Protein AF-T0Z9N0-F1 (afdb_monomer_lite)

pLDDT: mean 73.83, std 16.49, range [43.91, 92.5]

Structure (mmCIF, N/CA/C/O backbone):
data_AF-T0Z9N0-F1
#
_entry.id   AF-T0Z9N0-F1
#
loop_
_atom_site.group_PDB
_atom_site.id
_atom_site.type_symbol
_atom_site.label_atom_id
_atom_site.label_alt_id
_atom_site.label_comp_id
_atom_site.label_asym_id
_atom_site.label_entity_id
_atom_site.label_seq_id
_atom_site.pdbx_PDB_ins_code
_atom_site.Cartn_x
_atom_site.Cartn_y
_atom_site.Cartn_z
_atom_site.occupancy
_atom_site.B_iso_or_equiv
_atom_site.auth_seq_id
_atom_site.auth_comp_id
_atom_site.auth_asym_id
_atom_site.auth_atom_id
_atom_site.pdbx_PDB_model_num
ATOM 1 N N . MET A 1 1 ? 4.301 -6.060 2.741 1.00 82.50 1 MET A N 1
ATOM 2 C CA . MET A 1 1 ? 3.299 -5.195 2.082 1.00 82.50 1 MET A CA 1
ATOM 3 C C . MET A 1 1 ? 2.550 -6.007 1.031 1.00 82.50 1 MET A C 1
ATOM 5 O O . MET A 1 1 ? 2.936 -6.027 -0.133 1.00 82.50 1 MET A O 1
ATOM 9 N N . SER A 1 2 ? 1.542 -6.753 1.472 1.00 84.19 2 SER A N 1
ATOM 10 C CA . SER A 1 2 ? 0.719 -7.642 0.647 1.00 84.19 2 SER A CA 1
ATOM 11 C C . SER A 1 2 ? -0.754 -7.306 0.855 1.00 84.19 2 SER A C 1
ATOM 13 O O . SER A 1 2 ? -1.134 -6.864 1.938 1.00 84.19 2 SER A O 1
ATOM 15 N N . ALA A 1 3 ? -1.564 -7.488 -0.185 1.00 86.38 3 ALA A N 1
ATOM 16 C CA . ALA A 1 3 ? -2.998 -7.228 -0.151 1.00 86.38 3 ALA A CA 1
ATOM 17 C C . ALA A 1 3 ? -3.784 -8.533 -0.348 1.00 86.38 3 ALA A C 1
ATOM 19 O O . ALA A 1 3 ? -3.336 -9.416 -1.091 1.00 86.38 3 ALA A O 1
ATOM 20 N N . PRO A 1 4 ? -4.941 -8.688 0.320 1.00 89.56 4 PRO A N 1
ATOM 21 C CA . PRO A 1 4 ? -5.830 -9.811 0.075 1.00 89.56 4 PRO A CA 1
ATOM 22 C C . PRO A 1 4 ? -6.450 -9.705 -1.321 1.00 89.56 4 PRO A C 1
ATOM 24 O O . PRO A 1 4 ? -6.896 -8.639 -1.735 1.00 89.56 4 PRO A O 1
ATOM 27 N N . LEU A 1 5 ? -6.530 -10.834 -2.023 1.00 88.56 5 LEU A N 1
ATOM 28 C CA . LEU A 1 5 ? -7.196 -10.900 -3.324 1.00 88.56 5 LEU A CA 1
ATOM 29 C C . LEU A 1 5 ? -8.723 -10.952 -3.172 1.00 88.56 5 LEU A C 1
ATOM 31 O O . LEU A 1 5 ? -9.233 -11.400 -2.135 1.00 88.56 5 LEU A O 1
ATOM 35 N N . SER A 1 6 ? -9.447 -10.541 -4.219 1.00 87.19 6 SER A N 1
ATOM 36 C CA . SER A 1 6 ? -10.901 -10.724 -4.332 1.00 87.19 6 SER A CA 1
ATOM 37 C C . SER A 1 6 ? -11.265 -12.213 -4.422 1.00 87.19 6 SER A C 1
ATOM 39 O O . SER A 1 6 ? -10.417 -13.053 -4.727 1.00 87.19 6 SER A O 1
ATOM 41 N N . ARG A 1 7 ? -12.526 -12.572 -4.147 1.00 87.31 7 ARG A N 1
ATOM 42 C CA . ARG A 1 7 ? -12.970 -13.983 -4.143 1.00 87.31 7 ARG A CA 1
ATOM 43 C C . ARG A 1 7 ? -12.715 -14.681 -5.484 1.00 87.31 7 ARG A C 1
ATOM 45 O O . ARG A 1 7 ? -12.260 -15.819 -5.494 1.00 87.31 7 ARG A O 1
ATOM 52 N N . GLU A 1 8 ? -12.922 -13.973 -6.588 1.00 89.69 8 GLU A N 1
ATOM 53 C CA . GLU A 1 8 ? -12.680 -14.481 -7.942 1.00 89.69 8 GLU A CA 1
ATOM 54 C C . GLU A 1 8 ? -11.192 -14.725 -8.212 1.00 89.69 8 GLU A C 1
ATOM 56 O O . GLU A 1 8 ? -10.804 -15.784 -8.706 1.00 89.69 8 GLU A O 1
ATOM 61 N N . LEU A 1 9 ? -10.332 -13.775 -7.835 1.00 88.25 9 LEU A N 1
ATOM 62 C CA . LEU A 1 9 ? -8.885 -13.896 -8.015 1.00 88.25 9 LEU A CA 1
ATOM 63 C C . LEU A 1 9 ? -8.292 -14.985 -7.111 1.00 88.25 9 LEU A C 1
ATOM 65 O O . LEU A 1 9 ? -7.373 -15.688 -7.525 1.00 88.25 9 LEU A O 1
ATOM 69 N N . ARG A 1 10 ? -8.847 -15.190 -5.908 1.00 91.50 10 ARG A N 1
ATOM 70 C CA . ARG A 1 10 ? -8.463 -16.307 -5.028 1.00 91.50 10 ARG A CA 1
ATOM 71 C C . ARG A 1 10 ? -8.740 -17.663 -5.665 1.00 91.50 10 ARG A C 1
ATOM 73 O O . ARG A 1 10 ? -7.910 -18.552 -5.521 1.00 91.50 10 ARG A O 1
ATOM 80 N N . ALA A 1 11 ? -9.869 -17.817 -6.358 1.00 90.75 11 ALA A N 1
ATOM 81 C CA . ALA A 1 11 ? -10.206 -19.064 -7.039 1.00 90.75 11 ALA A CA 1
ATOM 82 C C . ALA A 1 11 ? -9.255 -19.349 -8.213 1.00 90.75 11 ALA A C 1
ATOM 84 O O . ALA A 1 11 ? -8.853 -20.486 -8.416 1.00 90.75 11 ALA A O 1
ATOM 85 N N . ARG A 1 12 ? -8.839 -18.314 -8.956 1.00 92.50 12 ARG A N 1
ATOM 86 C CA . ARG A 1 12 ? -7.914 -18.467 -10.093 1.00 92.50 12 ARG A CA 1
ATOM 87 C C . ARG A 1 12 ? -6.480 -18.754 -9.650 1.00 92.50 12 ARG A C 1
ATOM 89 O O . ARG A 1 12 ? -5.855 -19.699 -10.118 1.00 92.50 12 ARG A O 1
ATOM 96 N N . PHE A 1 13 ? -5.956 -17.941 -8.736 1.00 88.06 13 PHE A N 1
ATOM 97 C CA . PHE A 1 13 ? -4.547 -17.984 -8.332 1.00 88.06 13 PHE A CA 1
ATOM 98 C C . PHE A 1 13 ? -4.288 -18.855 -7.095 1.00 88.06 13 PHE A C 1
ATOM 100 O O . PHE A 1 13 ? -3.150 -18.930 -6.638 1.00 88.06 13 PHE A O 1
ATOM 107 N N . HIS A 1 14 ? -5.331 -19.474 -6.524 1.00 89.00 14 HIS A N 1
ATOM 108 C CA . HIS A 1 14 ? -5.279 -20.363 -5.350 1.00 89.00 14 HIS A CA 1
ATOM 109 C C . HIS A 1 14 ? -4.539 -19.774 -4.134 1.00 89.00 14 HIS A C 1
ATOM 111 O O . HIS A 1 14 ? -4.108 -20.487 -3.232 1.00 89.00 14 HIS A O 1
ATOM 117 N N . THR A 1 15 ? -4.405 -18.449 -4.088 1.00 88.19 15 THR A N 1
ATOM 118 C CA . THR A 1 15 ? -3.589 -17.730 -3.110 1.00 88.19 15 THR A CA 1
ATOM 119 C C . THR A 1 15 ? -4.444 -16.686 -2.409 1.00 88.19 15 THR A C 1
ATOM 121 O O . THR A 1 15 ? -5.280 -16.027 -3.026 1.00 88.19 15 THR A O 1
ATOM 124 N N . ARG A 1 16 ? -4.253 -16.518 -1.095 1.00 88.81 16 ARG A N 1
ATOM 125 C CA . ARG A 1 16 ? -5.037 -15.560 -0.295 1.00 88.81 16 ARG A CA 1
ATOM 126 C C . ARG A 1 16 ? -4.585 -14.108 -0.473 1.00 88.81 16 ARG A C 1
ATOM 128 O O . ARG A 1 16 ? -5.429 -13.211 -0.422 1.00 88.81 16 ARG A O 1
ATOM 135 N N . SER A 1 17 ? -3.289 -13.872 -0.667 1.00 89.69 17 SER A N 1
ATOM 136 C CA . SER A 1 17 ? -2.698 -12.535 -0.764 1.00 89.69 17 SER A CA 1
ATOM 137 C C . SER A 1 17 ? -1.498 -12.493 -1.708 1.00 89.69 17 SER A C 1
ATOM 139 O O . SER A 1 17 ? -0.754 -13.462 -1.827 1.00 89.69 17 SER A O 1
ATOM 141 N N . LEU A 1 18 ? -1.297 -11.348 -2.361 1.00 88.31 18 LEU A N 1
ATOM 142 C CA . LEU A 1 18 ? -0.146 -11.088 -3.229 1.00 88.31 18 LEU A CA 1
ATOM 143 C C . LEU A 1 18 ? 0.548 -9.776 -2.836 1.00 88.31 18 LEU A C 1
ATOM 145 O O . LEU A 1 18 ? -0.075 -8.899 -2.227 1.00 88.31 18 LEU A O 1
ATOM 149 N N . PRO A 1 19 ? 1.854 -9.632 -3.124 1.00 89.44 19 PRO A N 1
ATOM 150 C CA . PRO A 1 19 ? 2.564 -8.377 -2.910 1.00 89.44 19 PRO A CA 1
ATOM 151 C C . PRO A 1 19 ? 2.049 -7.299 -3.870 1.00 89.44 19 PRO A C 1
ATOM 153 O O . PRO A 1 19 ? 1.957 -7.539 -5.069 1.00 89.44 19 PRO A O 1
ATOM 156 N N . VAL A 1 20 ? 1.781 -6.103 -3.342 1.00 89.44 20 VAL A N 1
ATOM 157 C CA . VAL A 1 20 ? 1.263 -4.972 -4.129 1.00 89.44 20 VAL A CA 1
ATOM 158 C C . VAL A 1 20 ? 2.368 -4.376 -5.001 1.00 89.44 20 VAL A C 1
ATOM 160 O O . VAL A 1 20 ? 3.477 -4.104 -4.518 1.00 89.44 20 VAL A O 1
ATOM 163 N N . ARG A 1 21 ? 2.073 -4.155 -6.284 1.00 89.62 21 ARG A N 1
ATOM 164 C CA . ARG A 1 21 ? 2.970 -3.546 -7.272 1.00 89.62 21 ARG A CA 1
ATOM 165 C C . ARG A 1 21 ? 2.334 -2.308 -7.907 1.00 89.62 21 ARG A C 1
ATOM 167 O O . ARG A 1 21 ? 1.156 -2.017 -7.738 1.00 89.62 21 ARG A O 1
ATOM 174 N N . LYS A 1 22 ? 3.167 -1.529 -8.603 1.00 89.25 22 LYS A N 1
ATOM 175 C CA . LYS A 1 22 ? 2.703 -0.366 -9.369 1.00 89.25 22 LYS A CA 1
ATOM 176 C C . LYS A 1 22 ? 1.786 -0.844 -10.491 1.00 89.25 22 LYS A C 1
ATOM 178 O O . LYS A 1 22 ? 2.140 -1.788 -11.192 1.00 89.25 22 LYS A O 1
ATOM 183 N N . GLY A 1 23 ? 0.660 -0.164 -10.665 1.00 87.94 23 GLY A N 1
ATOM 184 C CA . GLY A 1 23 ? -0.320 -0.472 -11.698 1.00 87.94 23 GLY A CA 1
ATOM 185 C C . GLY A 1 23 ? -1.410 -1.469 -11.300 1.00 87.94 23 GLY A C 1
ATOM 186 O O . GLY A 1 23 ? -2.309 -1.663 -12.113 1.00 87.94 23 GLY A O 1
ATOM 187 N N . ASP A 1 24 ? -1.367 -2.041 -10.091 1.00 89.00 24 ASP A N 1
ATOM 188 C CA . ASP A 1 24 ? -2.441 -2.895 -9.568 1.00 89.00 24 ASP A CA 1
ATOM 189 C C . ASP A 1 24 ? -3.680 -2.059 -9.213 1.00 89.00 24 ASP A C 1
ATOM 191 O O . ASP A 1 24 ? -3.553 -0.936 -8.717 1.00 89.00 24 ASP A O 1
ATOM 195 N N . THR A 1 25 ? -4.870 -2.627 -9.420 1.00 88.56 25 THR A N 1
ATOM 196 C CA . THR A 1 25 ? -6.135 -2.061 -8.931 1.00 88.56 25 THR A CA 1
ATOM 197 C C . THR A 1 25 ? -6.440 -2.635 -7.554 1.00 88.56 25 THR A C 1
ATOM 199 O O . THR A 1 25 ? -6.516 -3.852 -7.374 1.00 88.56 25 THR A O 1
ATOM 202 N N . VAL A 1 26 ? -6.613 -1.764 -6.569 1.00 88.81 26 VAL A N 1
ATOM 203 C CA . VAL A 1 26 ? -6.882 -2.118 -5.178 1.00 88.81 26 VAL A CA 1
ATOM 204 C C . VAL A 1 26 ? -8.154 -1.441 -4.699 1.00 88.81 26 VAL A C 1
ATOM 206 O O . VAL A 1 26 ? -8.433 -0.294 -5.033 1.00 88.81 26 VAL A O 1
ATOM 209 N N . ARG A 1 27 ? -8.919 -2.152 -3.874 1.00 88.50 27 ARG A N 1
ATOM 210 C CA . ARG A 1 27 ? -10.098 -1.603 -3.210 1.00 88.50 27 ARG A CA 1
ATOM 211 C C . ARG A 1 27 ? -9.750 -1.190 -1.788 1.00 88.50 27 ARG A C 1
ATOM 213 O O . ARG A 1 27 ? -9.212 -1.994 -1.023 1.00 88.50 27 ARG A O 1
ATOM 220 N N . VAL A 1 28 ? -10.084 0.041 -1.422 1.00 86.62 28 VAL A N 1
ATOM 221 C CA . VAL A 1 28 ? -9.878 0.556 -0.068 1.00 86.62 28 VAL A CA 1
ATOM 222 C C . VAL A 1 28 ? -10.910 -0.072 0.873 1.00 86.62 28 VAL A C 1
ATOM 224 O O . VAL A 1 28 ? -12.117 0.058 0.677 1.00 86.62 28 VAL A O 1
ATOM 227 N N . MET A 1 29 ? -10.432 -0.778 1.901 1.00 85.25 29 MET A N 1
ATOM 228 C CA . MET A 1 29 ? -11.282 -1.503 2.861 1.00 85.25 29 MET A CA 1
ATOM 229 C C . MET A 1 29 ? -11.516 -0.741 4.173 1.00 85.25 29 MET A C 1
ATOM 231 O O . MET A 1 29 ? -12.345 -1.164 4.971 1.00 85.25 29 MET A O 1
ATOM 235 N N . ALA A 1 30 ? -10.782 0.347 4.424 1.00 80.25 30 ALA A N 1
ATOM 236 C CA . ALA A 1 30 ? -10.825 1.093 5.682 1.00 80.25 30 ALA A CA 1
ATOM 237 C C . ALA A 1 30 ? -10.540 2.591 5.467 1.00 80.25 30 ALA A C 1
ATOM 239 O O . ALA A 1 30 ? -9.847 2.958 4.519 1.00 80.25 30 ALA A O 1
ATOM 240 N N . GLY A 1 31 ? -11.026 3.438 6.381 1.00 83.12 31 GLY A N 1
ATOM 241 C CA . GLY A 1 31 ? -10.812 4.891 6.367 1.00 83.12 31 GLY A CA 1
ATOM 242 C C . GLY A 1 31 ? -11.852 5.670 5.554 1.00 83.12 31 GLY A C 1
ATOM 243 O O . GLY A 1 31 ? -12.904 5.143 5.202 1.00 83.12 31 GLY A O 1
ATOM 244 N N . SER A 1 32 ? -11.553 6.937 5.258 1.00 81.69 32 SER A N 1
ATOM 245 C CA . SER A 1 32 ? -12.492 7.880 4.625 1.00 81.69 32 SER A CA 1
ATOM 246 C C . SER A 1 32 ? -12.843 7.557 3.167 1.00 81.69 32 SER A C 1
ATOM 248 O O . SER A 1 32 ? -13.851 8.038 2.667 1.00 81.69 32 SER A O 1
ATOM 250 N N . PHE A 1 33 ? -12.038 6.732 2.492 1.00 81.00 33 PHE A N 1
ATOM 251 C CA . PHE A 1 33 ? -12.209 6.349 1.081 1.00 81.00 33 PHE A CA 1
ATOM 252 C C . PHE A 1 33 ? -12.758 4.920 0.929 1.00 81.00 33 PHE A C 1
ATOM 254 O O . PHE A 1 33 ? -12.491 4.229 -0.054 1.00 81.00 33 PHE A O 1
ATOM 261 N N . LEU A 1 34 ? -13.485 4.437 1.941 1.00 83.31 34 LEU A N 1
ATOM 262 C CA . LEU A 1 34 ? -14.009 3.075 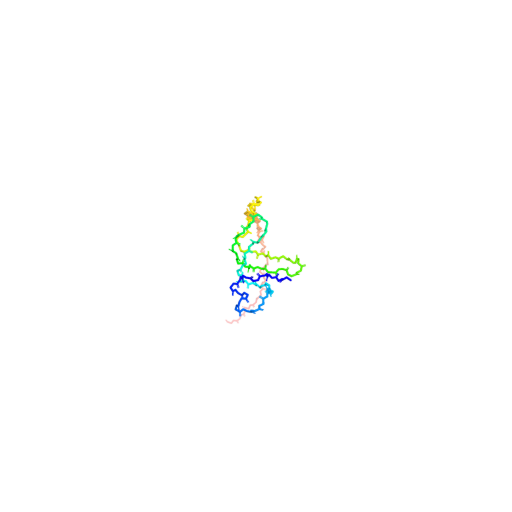2.000 1.00 83.31 34 LEU A CA 1
ATOM 263 C C . LEU A 1 34 ? -14.815 2.716 0.743 1.00 83.31 34 LEU A C 1
ATOM 265 O O . LEU A 1 34 ? -15.755 3.405 0.361 1.00 83.31 34 LEU A O 1
ATOM 269 N N . GLY A 1 35 ? -14.473 1.585 0.132 1.00 83.44 35 GLY A N 1
ATOM 270 C CA . GLY A 1 35 ? -15.200 1.036 -1.005 1.00 83.44 35 GLY A CA 1
ATOM 271 C C . GLY A 1 35 ? -14.744 1.538 -2.372 1.00 83.44 35 GLY A C 1
ATOM 272 O O . GLY A 1 35 ? -15.177 0.949 -3.358 1.00 83.44 35 GLY A O 1
ATOM 273 N N . GLN A 1 36 ? -13.856 2.531 -2.450 1.00 85.06 36 GLN A N 1
ATOM 274 C CA . GLN A 1 36 ? -13.306 2.984 -3.727 1.00 85.06 36 GLN 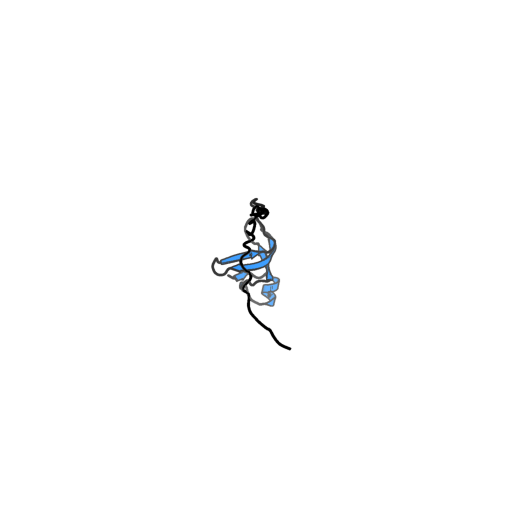A CA 1
ATOM 275 C C . GLN A 1 36 ? -12.268 2.003 -4.278 1.00 85.06 36 GLN A C 1
ATOM 277 O O . GLN A 1 36 ? -11.451 1.449 -3.535 1.00 85.06 36 GLN A O 1
ATOM 282 N N . GLU A 1 37 ? -12.325 1.790 -5.590 1.00 88.44 37 GLU A N 1
ATOM 283 C CA . GLU A 1 37 ? -11.358 1.004 -6.351 1.00 88.44 37 GLU A CA 1
ATOM 284 C C . GLU A 1 37 ? -10.419 1.951 -7.084 1.00 88.44 37 GLU A C 1
ATOM 286 O O . GLU A 1 37 ? -10.854 2.784 -7.876 1.00 88.44 37 GLU A O 1
ATOM 291 N N . GLU A 1 38 ? -9.127 1.832 -6.805 1.00 87.81 38 GLU A N 1
ATOM 292 C CA . GLU A 1 38 ? -8.118 2.740 -7.327 1.00 87.81 38 GLU A CA 1
ATOM 293 C C . GLU A 1 38 ? -6.858 2.020 -7.773 1.00 87.81 38 GLU A C 1
ATOM 295 O O . GLU A 1 38 ? -6.547 0.909 -7.341 1.00 87.81 38 GLU A O 1
ATOM 300 N N . ARG A 1 39 ? -6.097 2.693 -8.634 1.00 90.00 39 ARG A N 1
ATOM 301 C CA . ARG A 1 39 ? -4.829 2.193 -9.143 1.00 90.00 39 ARG A CA 1
ATOM 302 C C . ARG A 1 39 ? -3.660 2.647 -8.277 1.00 90.00 39 ARG A C 1
ATOM 304 O O . ARG A 1 39 ? -3.609 3.777 -7.791 1.00 90.00 39 ARG A O 1
ATOM 311 N N . VAL A 1 40 ? -2.685 1.759 -8.112 1.00 90.44 40 VAL A N 1
ATOM 312 C CA . VAL A 1 40 ? -1.449 2.041 -7.378 1.00 90.44 40 VAL A CA 1
ATOM 313 C C . VAL A 1 40 ? -0.471 2.838 -8.244 1.00 90.44 40 VAL A C 1
ATOM 315 O O . VAL A 1 40 ? 0.171 2.273 -9.134 1.00 90.44 40 VAL A O 1
ATOM 318 N N . ALA A 1 41 ? -0.270 4.116 -7.910 1.00 90.25 41 ALA A N 1
ATOM 319 C CA . ALA A 1 41 ? 0.728 4.981 -8.543 1.00 90.25 41 ALA A CA 1
ATOM 320 C C . ALA A 1 41 ? 2.152 4.602 -8.106 1.00 90.25 41 ALA A C 1
ATOM 322 O O . ALA A 1 41 ? 3.075 4.410 -8.907 1.00 90.25 41 ALA A O 1
ATOM 323 N N . ARG A 1 42 ? 2.355 4.493 -6.786 1.00 88.56 42 ARG A N 1
ATOM 324 C CA . ARG A 1 42 ? 3.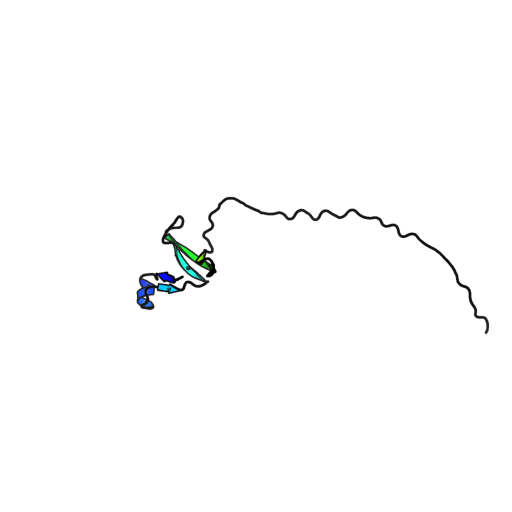678 4.282 -6.193 1.00 88.56 42 ARG A CA 1
ATOM 325 C C . ARG A 1 42 ? 3.604 3.462 -4.914 1.00 88.56 42 ARG A C 1
ATOM 327 O O . ARG A 1 42 ? 2.730 3.645 -4.076 1.00 88.56 42 ARG A O 1
ATOM 334 N N . VAL A 1 43 ? 4.603 2.599 -4.744 1.00 89.81 43 VAL A N 1
ATOM 335 C CA . VAL A 1 43 ? 4.818 1.817 -3.525 1.00 89.81 43 VAL A CA 1
ATOM 336 C C . VAL A 1 43 ? 6.117 2.276 -2.872 1.00 89.81 43 VAL A C 1
ATOM 338 O O . VAL A 1 43 ? 7.199 2.080 -3.429 1.00 89.81 43 VAL A O 1
ATOM 341 N N . ASN A 1 44 ? 6.017 2.876 -1.687 1.00 91.31 44 ASN A N 1
ATOM 342 C CA . ASN A 1 44 ? 7.164 3.293 -0.889 1.00 91.31 44 ASN A CA 1
ATOM 343 C C . ASN A 1 44 ? 7.456 2.238 0.178 1.00 91.31 44 ASN A C 1
ATOM 345 O O . ASN A 1 44 ? 6.843 2.213 1.242 1.00 91.31 44 ASN A O 1
ATOM 349 N N . ARG A 1 45 ? 8.433 1.365 -0.097 1.00 88.44 45 ARG A N 1
ATOM 350 C CA . ARG A 1 45 ? 8.819 0.278 0.821 1.00 88.44 45 ARG A CA 1
ATOM 351 C C . ARG A 1 45 ? 9.555 0.760 2.076 1.00 88.44 45 ARG A C 1
ATOM 353 O O . ARG A 1 45 ? 9.542 0.051 3.069 1.00 88.44 45 ARG A O 1
ATOM 360 N N . ARG A 1 46 ? 10.160 1.956 2.047 1.00 91.62 46 ARG A N 1
ATOM 361 C CA . ARG A 1 46 ? 10.835 2.560 3.213 1.00 91.62 46 ARG A CA 1
ATOM 362 C C . ARG A 1 46 ? 9.842 3.013 4.284 1.00 91.62 46 ARG A C 1
ATOM 364 O O . ARG A 1 46 ? 10.073 2.779 5.459 1.00 91.62 46 ARG A O 1
ATOM 371 N N . SER A 1 47 ? 8.754 3.659 3.869 1.00 89.94 47 SER A N 1
ATOM 372 C CA . SER A 1 47 ? 7.715 4.190 4.760 1.00 89.94 47 SER A CA 1
ATOM 373 C C . SER A 1 47 ? 6.497 3.269 4.878 1.00 89.94 47 SER A C 1
ATOM 375 O O . SER A 1 47 ? 5.526 3.628 5.532 1.00 89.94 47 SER A O 1
ATOM 377 N N . TYR A 1 48 ? 6.522 2.108 4.213 1.00 87.88 48 TYR A N 1
ATOM 378 C CA . TYR A 1 48 ? 5.390 1.182 4.111 1.00 87.88 48 TYR A CA 1
ATOM 379 C C . TYR A 1 48 ? 4.085 1.865 3.662 1.00 87.88 48 TYR A C 1
ATOM 381 O O . TYR A 1 48 ? 3.001 1.533 4.134 1.00 87.88 48 TYR A O 1
ATOM 389 N N . THR A 1 49 ? 4.179 2.803 2.715 1.00 87.69 49 THR A N 1
ATOM 390 C CA . THR A 1 49 ? 3.034 3.590 2.222 1.00 87.69 49 THR A CA 1
ATOM 391 C C . THR A 1 49 ? 2.732 3.268 0.760 1.00 87.69 49 THR A C 1
ATOM 393 O O . THR A 1 49 ? 3.652 3.157 -0.057 1.00 87.69 49 THR A O 1
ATOM 396 N N . VAL A 1 50 ? 1.446 3.133 0.422 1.00 88.69 50 VAL A N 1
ATOM 397 C CA . VAL A 1 50 ? 0.960 3.061 -0.965 1.00 88.69 50 VAL A CA 1
ATOM 398 C C . VAL A 1 50 ? 0.344 4.405 -1.320 1.00 88.69 50 VAL A C 1
ATOM 400 O O . VAL A 1 50 ? -0.498 4.902 -0.579 1.00 88.69 50 VAL A O 1
ATOM 403 N N . THR A 1 51 ? 0.760 4.982 -2.441 1.00 88.00 51 THR A N 1
ATOM 404 C CA . THR A 1 51 ? 0.120 6.163 -3.024 1.00 88.00 51 THR A CA 1
ATOM 405 C C . THR A 1 51 ? -0.799 5.699 -4.147 1.00 88.00 51 THR A C 1
ATOM 407 O O . THR A 1 51 ? -0.351 4.989 -5.054 1.00 88.00 51 THR A O 1
ATOM 410 N N . LEU A 1 52 ? -2.070 6.081 -4.060 1.00 88.19 52 LEU A N 1
ATOM 411 C CA . LEU A 1 52 ? -3.092 5.831 -5.075 1.00 88.19 52 LEU A CA 1
ATOM 412 C C . LEU A 1 52 ? -3.219 7.061 -5.987 1.00 88.19 52 LEU A C 1
ATOM 414 O O . LEU A 1 52 ? -2.831 8.156 -5.583 1.00 88.19 52 LEU A O 1
ATOM 418 N N . GLU A 1 53 ? -3.673 6.873 -7.226 1.00 83.56 53 GLU A N 1
ATOM 419 C CA . GLU A 1 53 ? -3.720 7.948 -8.234 1.00 83.56 53 GLU A CA 1
ATOM 420 C C . GLU A 1 53 ? -4.805 9.001 -7.948 1.00 83.56 53 GLU A C 1
ATOM 422 O O . GLU A 1 53 ? -4.553 10.185 -8.160 1.00 83.56 53 GLU A O 1
ATOM 427 N N . ASN A 1 54 ? -5.977 8.601 -7.440 1.00 75.44 54 ASN A N 1
ATOM 428 C CA . ASN A 1 54 ? -7.150 9.479 -7.360 1.00 75.44 54 ASN A CA 1
ATOM 429 C C . ASN A 1 54 ? -7.574 9.821 -5.919 1.00 75.44 54 ASN A C 1
ATOM 431 O O . ASN A 1 54 ? -8.337 10.772 -5.722 1.00 75.44 54 ASN A O 1
ATOM 435 N N . VAL A 1 55 ? -7.021 9.149 -4.903 1.00 69.25 55 VAL A N 1
ATOM 436 C CA . VAL A 1 55 ? -7.178 9.544 -3.498 1.00 69.25 55 VAL A CA 1
ATOM 437 C C . VAL A 1 55 ? -6.369 10.814 -3.222 1.00 69.25 55 VAL A C 1
ATOM 439 O O . VAL A 1 55 ? -5.195 10.768 -2.848 1.00 69.25 55 VAL A O 1
ATOM 442 N N . THR A 1 56 ? -7.017 11.970 -3.347 1.00 65.50 56 THR A N 1
ATOM 443 C CA . THR A 1 56 ? -6.494 13.252 -2.857 1.00 65.50 56 THR A CA 1
ATOM 444 C C . THR A 1 56 ? -7.374 13.763 -1.720 1.00 65.50 56 THR A C 1
ATOM 446 O O . THR A 1 56 ? -8.531 14.135 -1.909 1.00 65.50 56 THR A O 1
ATOM 449 N N . VAL A 1 57 ? -6.834 13.785 -0.498 1.00 63.44 57 VAL A N 1
ATOM 450 C CA . VAL A 1 57 ? -7.438 14.570 0.585 1.00 63.44 57 VAL A CA 1
ATOM 451 C C . VAL A 1 57 ? -7.120 16.024 0.265 1.00 63.44 57 VAL A C 1
ATOM 453 O O . VAL A 1 57 ? -5.964 16.435 0.356 1.00 63.44 57 VAL A O 1
ATOM 456 N N . LYS A 1 58 ? -8.127 16.798 -0.147 1.00 49.84 58 LYS A N 1
ATOM 457 C CA . LYS A 1 58 ? -8.005 18.251 -0.305 1.00 49.84 58 LYS A CA 1
ATOM 458 C C . LYS A 1 58 ? -7.887 18.899 1.078 1.00 49.84 58 LYS A C 1
ATOM 460 O O . LYS A 1 58 ? -8.836 19.493 1.573 1.00 49.84 58 LYS A O 1
ATOM 465 N N . THR A 1 59 ? -6.733 18.768 1.722 1.00 48.59 59 THR A N 1
ATOM 466 C CA . THR A 1 59 ? -6.322 19.745 2.732 1.00 48.59 59 THR A CA 1
ATOM 467 C C . THR A 1 59 ? -5.846 20.949 1.938 1.00 48.59 59 THR A C 1
ATOM 469 O O . THR A 1 59 ? -4.852 20.854 1.223 1.00 48.59 59 THR A O 1
ATOM 472 N N . GLY A 1 60 ? -6.645 22.017 1.952 1.00 53.59 60 GLY A N 1
ATOM 473 C CA . GLY A 1 60 ? -6.446 23.190 1.112 1.00 53.59 60 GLY A CA 1
ATOM 474 C C . GLY A 1 60 ? -5.035 23.745 1.234 1.00 53.59 60 GLY A C 1
ATOM 475 O O . GLY A 1 60 ? -4.637 24.154 2.311 1.00 53.59 60 GLY A O 1
ATOM 476 N N . GLU A 1 61 ? -4.307 23.739 0.125 1.00 46.38 61 GLU A N 1
ATOM 477 C CA . GLU A 1 61 ? -3.145 24.579 -0.144 1.00 46.38 61 GLU A CA 1
ATOM 478 C C . GLU A 1 61 ? -2.869 24.450 -1.645 1.00 46.38 61 GLU A C 1
ATOM 480 O O . GLU A 1 61 ? -2.058 23.650 -2.112 1.00 46.38 61 GLU A O 1
ATOM 485 N N . GLU A 1 62 ? -3.602 25.235 -2.431 1.00 50.41 62 GLU A N 1
ATOM 486 C CA . GLU A 1 62 ? -3.188 25.579 -3.785 1.00 50.41 62 GLU A CA 1
ATOM 487 C C . GLU A 1 62 ? -1.907 26.418 -3.678 1.00 50.41 62 GLU A C 1
ATOM 489 O O . GLU A 1 62 ? -1.932 27.643 -3.721 1.00 50.41 62 GLU A O 1
ATOM 494 N N . LYS A 1 63 ? -0.748 25.775 -3.513 1.00 49.91 63 LYS A N 1
ATOM 495 C CA . LYS A 1 63 ? 0.533 26.427 -3.802 1.00 49.91 63 LYS A CA 1
ATOM 496 C C . LYS A 1 63 ? 0.766 26.372 -5.303 1.00 49.91 63 LYS A C 1
ATOM 498 O O . LYS A 1 63 ? 1.622 25.646 -5.800 1.00 49.91 63 LYS A O 1
ATOM 503 N N . MET A 1 64 ? -0.008 27.172 -6.029 1.00 44.41 64 MET A N 1
ATOM 504 C CA . MET A 1 64 ? 0.440 27.689 -7.310 1.00 44.41 64 MET A CA 1
ATOM 505 C C . MET A 1 64 ? 1.459 28.782 -6.980 1.00 44.41 64 MET A C 1
ATOM 507 O O . MET A 1 64 ? 1.124 29.956 -6.864 1.00 44.41 64 MET A O 1
ATOM 511 N N . THR A 1 65 ? 2.708 28.387 -6.728 1.00 45.22 65 THR A N 1
ATOM 512 C CA . THR A 1 65 ? 3.806 29.350 -6.696 1.00 45.22 65 THR A CA 1
ATOM 513 C C . THR A 1 65 ? 3.966 29.845 -8.127 1.00 45.22 65 THR A C 1
ATOM 515 O O . THR A 1 65 ? 4.652 29.216 -8.932 1.00 45.22 65 THR A O 1
ATOM 518 N N . ALA A 1 66 ? 3.286 30.939 -8.470 1.00 55.66 66 ALA A N 1
ATOM 519 C CA . ALA A 1 66 ? 3.730 31.764 -9.578 1.00 55.66 66 ALA A CA 1
ATOM 520 C C . ALA A 1 66 ? 5.197 32.095 -9.284 1.00 55.66 66 ALA A C 1
ATOM 522 O O . ALA A 1 66 ? 5.514 32.576 -8.191 1.00 55.66 66 ALA A O 1
ATOM 523 N N . LEU A 1 67 ? 6.097 31.733 -10.204 1.00 64.31 67 LEU A N 1
ATOM 524 C CA . LEU A 1 67 ? 7.475 32.204 -10.135 1.00 64.31 67 LEU A CA 1
ATOM 525 C C . LEU A 1 67 ? 7.417 33.722 -9.908 1.00 64.31 67 LEU A C 1
ATOM 527 O O . LEU A 1 67 ? 6.645 34.377 -10.611 1.00 64.31 67 LEU A O 1
ATOM 531 N N . PRO A 1 68 ? 8.183 34.295 -8.963 1.00 66.38 68 PRO A N 1
ATOM 532 C CA . PRO A 1 68 ? 8.358 35.735 -8.978 1.00 66.38 68 PRO A CA 1
ATOM 533 C C . PRO A 1 68 ? 8.925 36.091 -10.352 1.00 66.38 68 PRO A C 1
ATOM 535 O O . PRO A 1 68 ? 9.903 35.472 -10.788 1.00 66.38 68 PRO A O 1
ATOM 538 N N . ASP A 1 69 ? 8.268 37.026 -11.040 1.00 65.81 69 ASP A N 1
ATOM 539 C CA . ASP A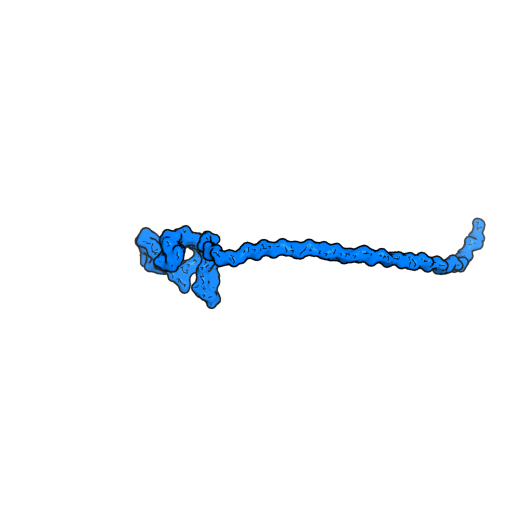 1 69 ? 8.746 37.561 -12.308 1.00 65.81 69 ASP A CA 1
ATOM 540 C C . ASP A 1 69 ? 10.245 37.859 -12.180 1.00 65.81 69 ASP A C 1
ATOM 542 O O . ASP A 1 69 ? 10.675 38.375 -11.138 1.00 65.81 69 ASP A O 1
ATOM 546 N N . PRO A 1 70 ? 11.073 37.499 -13.177 1.00 68.06 70 PRO A N 1
ATOM 547 C CA . PRO A 1 70 ? 12.487 37.817 -13.124 1.00 68.06 70 PRO A CA 1
ATOM 548 C C . PRO A 1 70 ? 12.607 39.337 -13.020 1.00 68.06 70 PRO A C 1
ATOM 550 O O . PRO A 1 70 ? 12.328 40.049 -13.980 1.00 68.06 70 PRO A O 1
ATOM 553 N N . ALA A 1 71 ? 12.981 39.833 -11.837 1.00 61.19 71 ALA A N 1
ATOM 554 C CA . ALA A 1 71 ? 13.287 41.237 -11.639 1.00 61.19 71 ALA A CA 1
ATOM 555 C C . ALA A 1 71 ? 14.357 41.609 -12.667 1.00 61.19 71 ALA A C 1
ATOM 557 O O . ALA A 1 71 ? 15.475 41.091 -12.613 1.00 61.19 71 ALA A O 1
ATOM 558 N N . GLU A 1 72 ? 13.990 42.444 -13.639 1.00 59.53 72 GLU A N 1
ATOM 559 C CA . GLU A 1 72 ? 14.922 42.944 -14.639 1.00 59.53 72 GLU A CA 1
ATOM 560 C C . GLU A 1 72 ? 16.118 43.574 -13.911 1.00 59.53 72 GLU A C 1
ATOM 562 O O . GLU A 1 72 ? 15.935 44.526 -13.141 1.00 59.53 72 GLU A O 1
ATOM 567 N N . PRO A 1 73 ? 17.356 43.077 -14.099 1.00 60.81 73 PRO A N 1
ATOM 568 C CA . PRO A 1 73 ? 18.504 43.782 -13.567 1.00 60.81 73 PRO A CA 1
ATOM 569 C C . PRO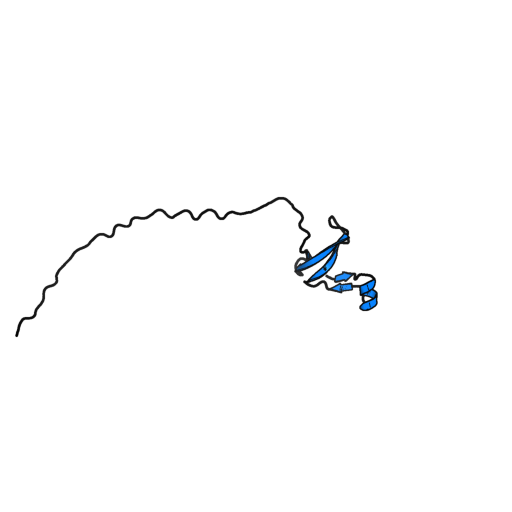 A 1 73 ? 18.640 45.098 -14.337 1.00 60.81 73 PRO A C 1
ATOM 571 O O . PRO A 1 73 ? 18.766 45.106 -15.562 1.00 60.81 73 PRO A O 1
ATOM 574 N N . ALA A 1 74 ? 18.596 46.206 -13.594 1.00 58.81 74 ALA A N 1
ATOM 575 C CA . ALA A 1 74 ? 18.714 47.571 -14.095 1.00 58.81 74 ALA A CA 1
ATOM 576 C C . ALA A 1 74 ? 19.797 47.709 -15.189 1.00 58.81 74 ALA A C 1
ATOM 578 O O . ALA A 1 74 ? 20.884 47.131 -15.047 1.00 58.81 74 ALA A O 1
ATOM 579 N N . PRO A 1 75 ? 19.564 48.503 -16.255 1.00 56.59 75 PRO A N 1
ATOM 580 C CA . PRO A 1 75 ? 20.561 48.691 -17.296 1.00 56.59 75 PRO A CA 1
ATOM 581 C C . PRO A 1 75 ? 21.748 49.470 -16.722 1.00 56.59 75 PRO A C 1
ATOM 583 O O . PRO A 1 75 ? 21.735 50.699 -16.631 1.00 56.59 75 PRO A O 1
ATOM 586 N N . HIS A 1 76 ? 22.810 48.759 -16.346 1.00 59.41 76 HIS A N 1
ATOM 587 C CA . HIS A 1 76 ? 24.107 49.370 -16.108 1.00 59.41 76 HIS A CA 1
ATOM 588 C C . HIS A 1 76 ? 24.639 49.839 -17.466 1.00 59.41 76 HIS A C 1
ATOM 590 O O . HIS A 1 76 ? 25.218 49.099 -18.258 1.00 59.41 76 HIS A O 1
ATOM 596 N N . ARG A 1 77 ? 24.374 51.106 -17.774 1.00 53.81 77 ARG A N 1
ATOM 597 C CA . ARG A 1 77 ? 24.931 51.806 -18.926 1.00 53.81 77 ARG A CA 1
ATOM 598 C C . ARG A 1 77 ? 26.421 52.042 -18.673 1.00 53.81 77 ARG A C 1
ATOM 600 O O . ARG A 1 77 ? 26.824 53.134 -18.283 1.00 53.81 77 ARG A O 1
ATOM 607 N N . THR A 1 78 ? 27.248 51.023 -18.880 1.00 54.78 78 THR A N 1
ATOM 608 C CA . THR A 1 78 ? 28.704 51.173 -18.807 1.00 54.78 78 THR A CA 1
ATOM 609 C C . THR A 1 78 ? 29.186 51.833 -20.098 1.00 54.78 78 THR A C 1
ATOM 611 O O . THR A 1 78 ? 29.400 51.184 -21.119 1.00 54.78 78 THR A O 1
ATOM 614 N N . ALA A 1 79 ? 29.305 53.161 -20.067 1.00 54.22 79 ALA A N 1
ATOM 615 C CA . ALA A 1 79 ? 29.946 53.940 -21.116 1.00 54.22 79 ALA A CA 1
ATOM 616 C C . ALA A 1 79 ? 31.437 53.568 -21.189 1.00 54.22 79 ALA A C 1
ATOM 618 O O . ALA A 1 79 ? 32.202 53.846 -20.268 1.00 54.22 79 ALA A O 1
ATOM 619 N N . GLN A 1 80 ? 31.851 52.931 -22.284 1.00 54.47 80 GLN A N 1
ATOM 620 C CA . GLN A 1 80 ? 33.265 52.705 -22.582 1.00 54.47 80 GLN A CA 1
ATOM 621 C C . GLN A 1 80 ? 33.973 54.061 -22.753 1.00 54.47 80 GLN A C 1
ATOM 623 O O . GLN A 1 80 ? 33.517 54.876 -23.564 1.00 54.47 80 GLN A O 1
ATOM 628 N N . PRO A 1 81 ? 35.093 54.333 -22.061 1.00 57.53 81 PRO A N 1
ATOM 629 C CA . PRO A 1 81 ? 35.895 55.503 -22.369 1.00 57.53 81 PRO A CA 1
ATOM 630 C C . PRO A 1 81 ? 36.637 55.256 -23.688 1.00 57.53 81 PRO A C 1
ATOM 632 O O . PRO A 1 81 ? 37.488 54.371 -23.786 1.00 57.53 81 PRO A O 1
ATOM 635 N N . ARG A 1 82 ? 36.341 56.062 -24.714 1.00 57.03 82 ARG A N 1
ATOM 636 C CA . ARG A 1 82 ? 37.173 56.164 -25.919 1.00 57.03 82 ARG A CA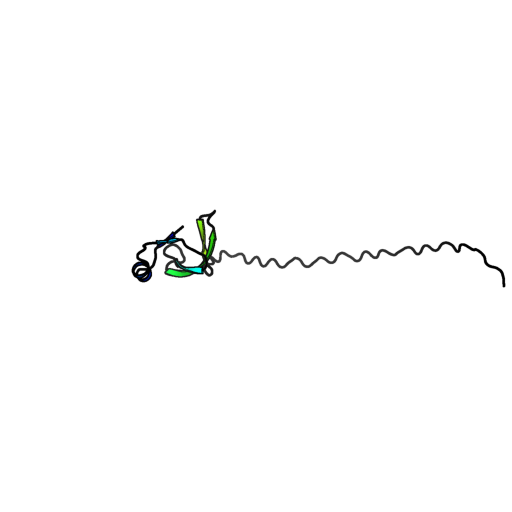 1
ATOM 637 C C . ARG A 1 82 ? 38.552 56.680 -25.506 1.00 57.03 82 ARG A C 1
ATOM 639 O O . ARG A 1 82 ? 38.744 57.883 -25.381 1.00 57.03 82 ARG A O 1
ATOM 646 N N . ARG A 1 83 ? 39.508 55.780 -25.277 1.00 52.00 83 ARG A N 1
ATOM 647 C CA . ARG A 1 83 ? 40.936 56.121 -25.270 1.00 52.00 83 ARG A CA 1
ATOM 648 C C . ARG A 1 83 ? 41.402 56.217 -26.726 1.00 52.00 83 ARG A C 1
ATOM 650 O O . ARG A 1 83 ? 41.235 55.232 -27.441 1.00 52.00 83 ARG A O 1
ATOM 657 N N . PRO A 1 84 ? 42.011 57.326 -27.171 1.00 64.19 84 PRO A N 1
ATOM 658 C CA . PRO A 1 84 ? 42.723 57.345 -28.439 1.00 64.19 84 PRO A CA 1
ATOM 659 C C . PRO A 1 84 ? 44.194 57.682 -28.197 1.00 64.19 84 PRO A C 1
ATOM 661 O O . PRO A 1 84 ? 44.478 58.829 -27.900 1.00 64.19 84 PRO A O 1
ATOM 664 N N . TRP A 1 85 ? 45.120 56.731 -28.335 1.00 48.34 85 TRP A N 1
ATOM 665 C CA . TRP A 1 85 ? 46.564 57.013 -28.458 1.00 48.34 85 TRP A CA 1
ATOM 666 C C . TRP A 1 85 ? 47.295 55.790 -29.040 1.00 48.34 85 TRP A C 1
ATOM 668 O O . TRP A 1 85 ? 46.889 54.673 -28.713 1.00 48.34 85 TRP A O 1
ATOM 678 N N . PRO A 1 86 ? 48.448 55.940 -29.723 1.00 55.56 86 PRO A N 1
ATOM 679 C CA . PRO A 1 86 ? 48.882 56.955 -30.701 1.00 55.56 86 PRO A CA 1
ATOM 680 C C . PRO A 1 86 ? 49.167 56.322 -32.087 1.00 55.56 86 PRO A C 1
ATOM 682 O O . PRO A 1 86 ? 49.213 55.097 -32.207 1.00 55.56 86 PRO A O 1
ATOM 685 N N . PRO A 1 87 ? 49.451 57.122 -33.132 1.00 57.28 87 PRO A N 1
ATOM 686 C CA . PRO A 1 87 ? 50.065 56.606 -34.350 1.00 57.28 87 PRO A CA 1
ATOM 687 C C . PRO A 1 87 ? 51.565 56.371 -34.114 1.00 57.28 87 PRO A C 1
ATOM 689 O O . PRO A 1 87 ? 52.304 57.310 -33.821 1.00 57.28 87 PRO A O 1
ATOM 692 N N . SER A 1 88 ? 52.023 55.124 -34.246 1.00 60.81 88 SER A N 1
ATOM 693 C CA . SER A 1 88 ? 53.451 54.818 -34.358 1.00 60.81 88 SER A CA 1
ATOM 694 C C . SER A 1 88 ? 53.831 54.688 -35.829 1.00 60.81 88 SER A C 1
ATOM 696 O O . SER A 1 88 ? 53.586 53.675 -36.482 1.00 60.81 88 SER A O 1
ATOM 698 N N . ASP A 1 89 ? 54.401 55.784 -36.300 1.00 55.59 89 ASP A N 1
ATOM 699 C CA . ASP A 1 89 ? 55.240 55.973 -37.474 1.00 55.59 89 ASP A CA 1
ATOM 700 C C . ASP A 1 89 ? 56.190 54.788 -37.738 1.00 55.59 89 ASP A C 1
ATOM 702 O O . ASP A 1 89 ? 56.828 54.306 -36.799 1.00 55.59 89 ASP A O 1
ATOM 706 N N . SER A 1 90 ? 56.300 54.321 -38.989 1.00 53.12 90 SER A N 1
ATOM 707 C CA . SER A 1 90 ? 57.581 53.882 -39.578 1.00 53.12 90 SER A CA 1
ATOM 708 C C . SER A 1 90 ? 57.462 53.286 -40.993 1.00 53.12 90 SER A C 1
ATOM 710 O O . SER A 1 90 ? 56.963 52.188 -41.207 1.00 53.12 90 SER A O 1
ATOM 712 N N . PHE A 1 91 ? 58.086 54.000 -41.935 1.00 49.72 91 PHE A N 1
ATOM 713 C CA . PHE A 1 91 ? 58.997 53.469 -42.961 1.00 49.72 91 PHE A CA 1
ATOM 714 C C . PHE A 1 91 ? 58.499 52.479 -44.033 1.00 49.72 91 PHE A C 1
ATOM 716 O O . PHE A 1 91 ? 58.459 51.269 -43.832 1.00 49.72 91 PHE A O 1
ATOM 723 N N . ARG A 1 92 ? 58.385 53.002 -45.263 1.00 50.19 92 ARG A N 1
ATOM 724 C CA . ARG A 1 92 ? 59.130 52.578 -46.482 1.00 50.19 92 ARG A CA 1
ATOM 725 C C . ARG A 1 92 ? 58.610 53.427 -47.646 1.00 50.19 92 ARG A C 1
ATOM 727 O O . ARG A 1 92 ? 57.435 53.347 -47.959 1.00 50.19 92 ARG A O 1
ATOM 734 N N . SER A 1 93 ? 59.312 54.390 -48.238 1.00 49.12 93 SER A N 1
ATOM 735 C CA . SER A 1 93 ? 60.626 54.379 -48.896 1.00 49.12 93 SER A CA 1
ATOM 736 C C . SER A 1 93 ? 60.807 53.271 -49.957 1.00 49.12 93 SER A C 1
ATOM 738 O O . SER A 1 93 ? 60.888 52.087 -49.643 1.00 49.12 93 SER A O 1
ATOM 740 N N . VAL A 1 94 ? 60.953 53.737 -51.211 1.00 52.50 94 VAL A N 1
ATOM 741 C CA . VAL A 1 94 ? 61.648 53.116 -52.362 1.00 52.50 94 VAL A CA 1
ATOM 742 C C . VAL A 1 94 ? 60.889 52.038 -53.165 1.00 52.50 94 VAL A C 1
ATOM 744 O O . VAL A 1 94 ? 60.995 50.849 -52.876 1.00 52.50 94 VAL A O 1
ATOM 747 N N . ARG A 1 95 ? 60.235 52.438 -54.266 1.00 43.91 95 ARG A N 1
ATOM 748 C CA . ARG A 1 95 ? 60.716 52.284 -55.661 1.00 43.91 95 ARG A CA 1
ATOM 749 C C . ARG A 1 95 ? 59.778 52.959 -56.652 1.00 43.91 95 ARG A C 1
ATOM 751 O O . ARG A 1 95 ? 58.554 52.885 -56.427 1.00 43.91 95 ARG A O 1
#

Radius of gyration: 35.68 Å; chains: 1; bounding box: 77×78×62 Å

Organism: NCBI:txid410659

Secondary structure (DSSP, 8-state):
-EEEPPHHHHHHH--SEEE--TT-EEE--SSTTTT-EEEEEEEETTTTEEEESS-----S-----PPP---------------------------

Foldseek 3Di:
DKDADDPVVCVVVVDGIDRDDFQDWDADCDDPRHGDIFGFHDQDPPVRDTDTDPDDDCPDDPPPPPPDDPPPDPPPPPDDDPDDDDDDDDDDDDD

InterPro domains:
  IPR005756 Large ribosomal subunit protein uL24, eukaryota_archaea [PTHR11143] (1-59)
  IPR005756 Large ribosomal subunit protein uL24, eukaryota_archaea [TIGR01080] (1-60)
  IPR008991 Translation protein SH3-like domain superfamily [SSF50104] (1-59)
  IPR014722 Large ribosomal subunit protein uL2, domain 2 [G3DSA:2.30.30.30] (1-84)

Sequence (95 aa):
MSAPLSRELRARFHTRSLPVRKGDTVRVMAGSFLGQEERVARVNRRSYTVTLENVTVKTGEEKMTALPDPAEPAPHRTAQPRRPWPPSDSFRSVR